Protein AF-A0A6V7JP34-F1 (afdb_monomer)

Mean predicted aligned error: 5.96 Å

Secondary structure (DSSP, 8-state):
------HHHHHHHHHHHHHHHSPPTT------SS-TT-

Solvent-accessible surface area (backbone atoms only — not comparable to full-atom values): 2640 Å² total; per-residue (Å²): 131,83,78,77,73,56,62,65,65,56,48,54,54,52,51,51,56,44,41,72,74,59,60,59,86,100,60,86,88,79,76,49,90,90,41,76,89,109

Structure (mmCIF, N/CA/C/O backbone):
data_AF-A0A6V7JP34-F1
#
_entry.id   AF-A0A6V7JP34-F1
#
loop_
_atom_site.group_PDB
_atom_site.id
_atom_site.type_symbol
_atom_site.label_atom_id
_atom_site.label_alt_id
_atom_site.label_comp_id
_atom_site.label_asym_id
_atom_site.label_entity_id
_atom_site.label_seq_id
_atom_site.pdbx_PDB_ins_code
_atom_site.Cartn_x
_atom_site.Cartn_y
_atom_site.Cartn_z
_atom_site.occupancy
_atom_site.B_iso_or_equiv
_atom_site.auth_seq_id
_atom_site.auth_comp_id
_atom_site.auth_asym_id
_atom_site.auth_atom_id
_atom_site.pdbx_PDB_model_num
ATOM 1 N N . MET A 1 1 ? 30.546 3.612 -5.621 1.00 40.31 1 MET A N 1
ATOM 2 C CA . MET A 1 1 ? 29.263 3.943 -6.281 1.00 40.31 1 MET A CA 1
ATOM 3 C C . MET A 1 1 ? 28.204 4.130 -5.206 1.00 40.31 1 MET A C 1
A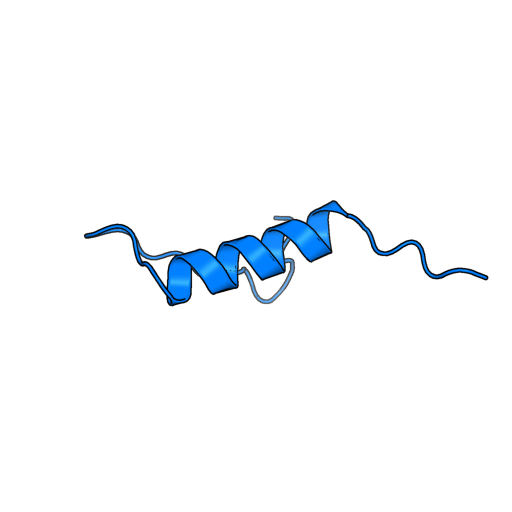TOM 5 O O . MET A 1 1 ? 27.853 3.157 -4.550 1.00 40.31 1 MET A O 1
ATOM 9 N N . ALA A 1 2 ? 27.737 5.357 -4.968 1.00 51.62 2 ALA A N 1
ATOM 10 C CA . ALA A 1 2 ? 26.593 5.577 -4.086 1.00 51.62 2 ALA A CA 1
ATOM 11 C C . ALA A 1 2 ? 25.368 4.917 -4.736 1.00 51.62 2 ALA A C 1
ATOM 13 O O . ALA A 1 2 ? 24.976 5.312 -5.835 1.00 51.62 2 ALA A O 1
ATOM 14 N N . ARG A 1 3 ? 24.805 3.870 -4.116 1.00 58.16 3 ARG A N 1
ATOM 15 C CA . ARG A 1 3 ? 23.519 3.306 -4.551 1.00 58.16 3 ARG A CA 1
ATOM 16 C C . ARG A 1 3 ? 22.514 4.452 -4.496 1.00 58.16 3 ARG A C 1
ATOM 18 O O . ARG A 1 3 ? 22.160 4.878 -3.403 1.00 58.16 3 ARG A O 1
ATOM 25 N N . LYS A 1 4 ? 22.100 4.975 -5.656 1.00 59.66 4 LYS A N 1
ATOM 26 C CA . LYS A 1 4 ? 20.987 5.923 -5.752 1.00 59.66 4 LYS A CA 1
ATOM 27 C C . LYS A 1 4 ? 19.780 5.218 -5.143 1.00 59.66 4 LYS A C 1
ATOM 29 O O . LYS A 1 4 ? 19.189 4.347 -5.775 1.00 59.66 4 LYS A O 1
ATOM 34 N N . THR A 1 5 ? 19.467 5.518 -3.889 1.00 60.44 5 THR A N 1
ATOM 35 C CA . THR A 1 5 ? 18.224 5.088 -3.261 1.00 60.44 5 THR A CA 1
ATOM 36 C C . THR A 1 5 ? 17.123 5.744 -4.070 1.00 60.44 5 THR A C 1
ATOM 38 O O . THR A 1 5 ? 16.952 6.960 -4.003 1.00 60.44 5 THR A O 1
ATOM 41 N N . ASN A 1 6 ? 16.473 4.965 -4.936 1.00 65.00 6 ASN A N 1
ATOM 42 C CA . ASN A 1 6 ? 15.416 5.469 -5.796 1.00 65.00 6 ASN A CA 1
ATOM 43 C C . ASN A 1 6 ? 14.325 6.028 -4.875 1.00 65.00 6 ASN A C 1
ATOM 45 O O . ASN A 1 6 ? 13.696 5.280 -4.120 1.00 65.00 6 ASN A O 1
ATOM 49 N N . SER A 1 7 ? 14.204 7.357 -4.850 1.00 81.94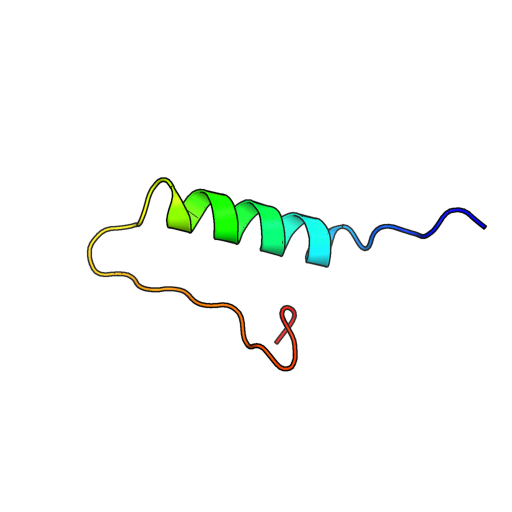 7 SER A N 1
ATOM 50 C CA . SER A 1 7 ? 13.415 8.085 -3.857 1.00 81.94 7 SER A CA 1
ATOM 51 C C . SER A 1 7 ? 11.961 7.624 -3.876 1.00 81.94 7 SER A C 1
ATOM 53 O O . SER A 1 7 ? 11.363 7.482 -2.814 1.00 81.94 7 SER A O 1
ATOM 55 N N . ALA A 1 8 ? 11.440 7.270 -5.055 1.00 86.69 8 ALA A N 1
ATOM 56 C CA . ALA A 1 8 ? 10.108 6.705 -5.242 1.00 86.69 8 ALA A CA 1
ATOM 57 C C . ALA A 1 8 ? 9.890 5.412 -4.437 1.00 86.69 8 ALA A C 1
ATOM 59 O O . ALA A 1 8 ? 8.968 5.336 -3.630 1.00 86.69 8 ALA A O 1
ATOM 60 N N . THR A 1 9 ? 10.777 4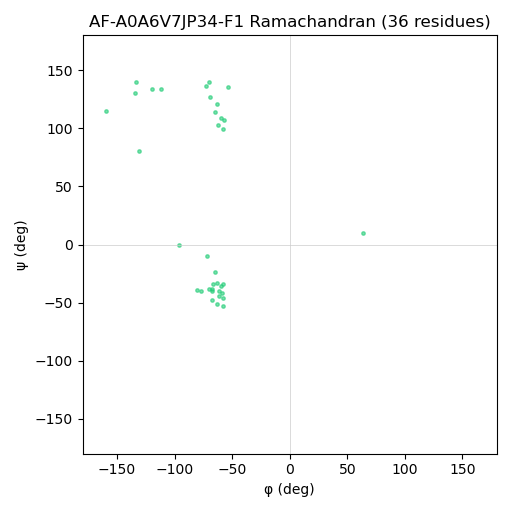.419 -4.568 1.00 88.06 9 THR A N 1
ATOM 61 C CA . THR A 1 9 ? 10.661 3.150 -3.827 1.00 88.06 9 THR A CA 1
ATOM 62 C C . THR A 1 9 ? 10.731 3.367 -2.317 1.00 88.06 9 THR A C 1
ATOM 64 O O . THR A 1 9 ? 10.006 2.728 -1.555 1.00 88.06 9 THR A O 1
ATOM 67 N N . GLN A 1 10 ? 11.606 4.268 -1.864 1.00 89.06 10 GLN A N 1
ATOM 68 C CA . GLN A 1 10 ? 11.725 4.582 -0.442 1.00 89.06 10 GLN A CA 1
ATOM 69 C C . GLN A 1 10 ? 10.474 5.298 0.084 1.00 89.06 10 GLN A C 1
ATOM 71 O O . GLN A 1 10 ? 10.027 4.992 1.191 1.00 89.06 10 GLN A O 1
ATOM 76 N N . ARG A 1 11 ? 9.883 6.201 -0.712 1.00 91.62 11 ARG A N 1
ATOM 77 C CA . ARG A 1 11 ? 8.626 6.870 -0.367 1.00 91.62 11 ARG A CA 1
ATOM 78 C C . ARG A 1 11 ? 7.470 5.891 -0.246 1.00 91.62 11 ARG A C 1
ATOM 80 O O . ARG A 1 11 ? 6.848 5.859 0.809 1.00 91.62 11 ARG A O 1
ATOM 87 N N . LEU A 1 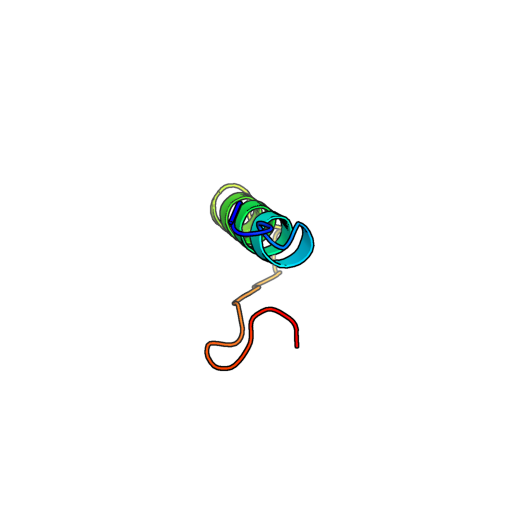12 ? 7.268 5.036 -1.245 1.00 92.50 12 LEU A N 1
ATOM 88 C CA . LEU A 1 12 ? 6.172 4.063 -1.255 1.00 92.50 12 LEU A CA 1
ATOM 89 C C . LEU A 1 12 ? 6.225 3.118 -0.052 1.00 92.50 12 LEU A C 1
ATOM 91 O O . LEU A 1 12 ? 5.212 2.881 0.600 1.00 92.50 12 LEU A O 1
ATOM 95 N N . LYS A 1 13 ? 7.421 2.644 0.320 1.00 90.31 13 LYS A N 1
ATOM 96 C CA . LYS A 1 13 ? 7.601 1.837 1.538 1.00 90.31 13 LYS A CA 1
ATOM 97 C C . LYS A 1 13 ? 7.212 2.599 2.802 1.00 90.31 13 LYS A C 1
ATOM 99 O O . LYS A 1 13 ? 6.565 2.035 3.680 1.00 90.31 13 LYS A O 1
ATOM 104 N N . GLN A 1 14 ? 7.619 3.863 2.918 1.00 92.62 14 GLN A N 1
ATOM 105 C CA . GLN A 1 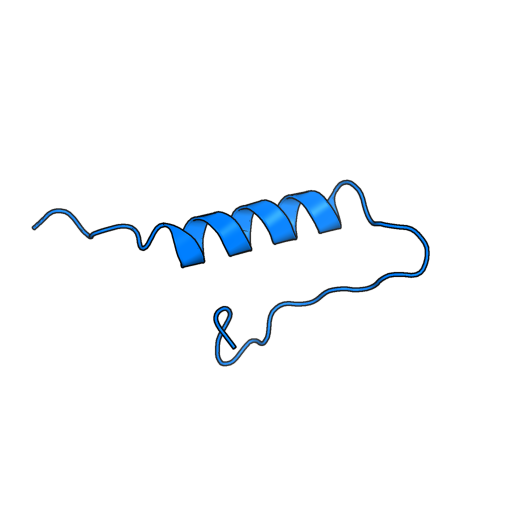14 ? 7.292 4.671 4.089 1.00 92.62 14 GLN A CA 1
ATOM 106 C C . GLN A 1 14 ? 5.792 4.965 4.172 1.00 92.62 14 GLN A C 1
ATOM 108 O O . GLN A 1 14 ? 5.224 4.917 5.262 1.00 92.62 14 GLN A O 1
ATOM 113 N N . ASP A 1 15 ? 5.157 5.248 3.041 1.00 92.44 15 ASP A N 1
ATOM 114 C CA . ASP A 1 15 ? 3.733 5.561 2.988 1.00 92.44 15 ASP A CA 1
ATOM 115 C C . ASP A 1 15 ? 2.888 4.313 3.280 1.00 92.44 15 ASP A C 1
ATOM 117 O O . ASP A 1 15 ? 1.955 4.389 4.076 1.00 92.44 15 ASP A O 1
ATOM 121 N N . TYR A 1 16 ? 3.300 3.134 2.799 1.00 92.94 16 TYR A N 1
ATOM 122 C CA . TYR A 1 16 ? 2.696 1.862 3.206 1.00 92.94 16 TYR A CA 1
ATOM 123 C C . TYR A 1 16 ? 2.774 1.629 4.723 1.00 92.94 16 TYR A C 1
ATOM 125 O O . TYR A 1 16 ? 1.778 1.282 5.355 1.00 92.94 16 TYR A O 1
ATOM 133 N N . MET A 1 17 ? 3.937 1.865 5.343 1.00 93.25 17 MET A N 1
ATOM 134 C CA . MET A 1 17 ? 4.083 1.722 6.799 1.00 93.25 17 MET A CA 1
ATOM 135 C C . MET A 1 17 ? 3.203 2.710 7.575 1.00 93.25 17 MET A C 1
ATOM 137 O O . MET A 1 17 ? 2.709 2.374 8.650 1.00 93.25 17 MET A O 1
ATOM 141 N N . ARG A 1 18 ? 2.986 3.918 7.039 1.00 94.31 18 ARG A N 1
ATOM 142 C CA . ARG A 1 18 ? 2.061 4.899 7.623 1.00 94.31 18 ARG A CA 1
ATOM 143 C C . ARG A 1 18 ? 0.617 4.427 7.526 1.00 94.31 18 ARG A C 1
ATOM 145 O O . ARG A 1 18 ? -0.046 4.425 8.551 1.00 94.31 18 ARG A O 1
ATOM 152 N N . LEU A 1 19 ? 0.179 3.955 6.359 1.00 94.06 19 LEU A N 1
ATOM 153 C CA . LEU A 1 19 ? -1.167 3.399 6.171 1.00 94.06 19 LEU A CA 1
ATOM 154 C C . LEU A 1 19 ? -1.422 2.187 7.073 1.00 94.06 19 LEU A C 1
ATOM 156 O O . LEU A 1 19 ? -2.517 2.026 7.592 1.00 94.06 19 LEU A O 1
ATOM 160 N N . LYS A 1 20 ? -0.408 1.351 7.320 1.00 92.44 20 LYS A N 1
ATOM 161 C CA . LYS A 1 20 ? -0.523 0.251 8.287 1.00 92.44 20 LYS A CA 1
ATOM 162 C C . LYS A 1 20 ? -0.683 0.719 9.730 1.00 92.44 20 LYS A C 1
ATOM 164 O O . LYS A 1 20 ? -1.321 0.033 10.521 1.00 92.44 20 LYS A O 1
ATOM 169 N N . LYS A 1 21 ? -0.047 1.834 10.088 1.00 94.81 21 LYS A N 1
ATOM 170 C CA . LYS A 1 21 ? -0.095 2.388 11.443 1.00 94.81 21 LYS A CA 1
ATOM 171 C C . LYS A 1 21 ? -1.380 3.177 11.691 1.00 94.81 21 LYS A C 1
ATOM 173 O O . LYS A 1 21 ? -1.916 3.112 12.791 1.00 94.81 21 LYS A O 1
ATOM 178 N N . ASP A 1 22 ? -1.818 3.928 10.691 1.00 94.88 22 ASP A N 1
ATOM 179 C CA . ASP A 1 22 ? -2.999 4.783 10.722 1.00 94.88 22 ASP A CA 1
ATOM 180 C C . ASP A 1 22 ? -3.842 4.506 9.468 1.00 94.88 22 ASP A C 1
ATOM 182 O O . ASP A 1 22 ? -3.688 5.178 8.440 1.00 94.88 22 ASP A O 1
ATOM 186 N N . PRO A 1 23 ? -4.641 3.424 9.493 1.00 94.44 23 PRO A N 1
ATOM 187 C CA . PRO A 1 23 ? -5.407 3.004 8.336 1.00 94.44 23 PRO A CA 1
ATOM 188 C C . PRO A 1 23 ? -6.575 3.952 8.098 1.00 94.44 23 PRO A C 1
ATOM 190 O O . PRO A 1 23 ? -7.323 4.303 9.011 1.00 94.44 23 PRO A O 1
ATOM 193 N N . VAL A 1 24 ? -6.781 4.310 6.833 1.00 92.88 24 VAL A N 1
ATOM 194 C CA . VAL A 1 24 ? -7.983 5.042 6.442 1.00 92.88 24 VAL A CA 1
ATOM 195 C C . VAL A 1 24 ? -9.184 4.097 6.579 1.00 92.88 24 VAL A C 1
ATOM 197 O O . VAL A 1 24 ? -9.148 2.995 6.023 1.00 92.88 24 VAL A O 1
ATOM 200 N N . PRO A 1 2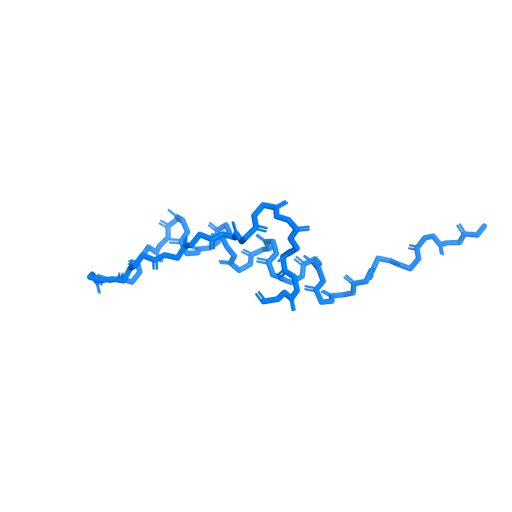5 ? -10.250 4.488 7.303 1.00 96.75 25 PRO A N 1
ATOM 201 C CA . PRO A 1 25 ? -11.414 3.634 7.494 1.00 96.75 25 PRO A CA 1
ATOM 202 C C . PRO A 1 25 ? -11.987 3.134 6.168 1.00 96.75 25 PRO A C 1
ATOM 204 O O . PRO A 1 25 ? -12.144 3.905 5.222 1.00 96.75 25 PRO A O 1
ATOM 207 N N . TYR A 1 26 ? -12.320 1.843 6.125 1.00 95.75 26 TYR A N 1
ATOM 208 C CA . TYR A 1 26 ? -12.896 1.157 4.959 1.00 95.75 26 TYR A CA 1
ATOM 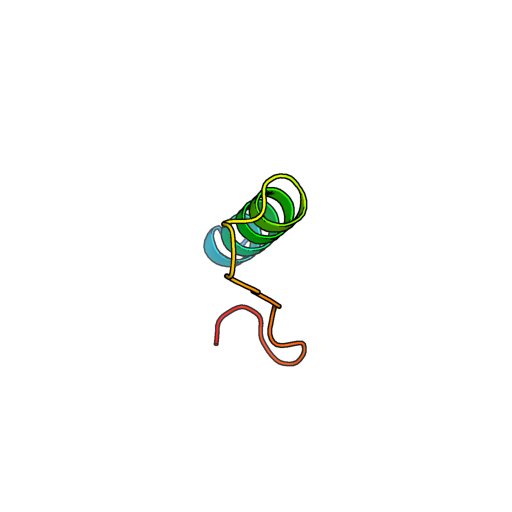209 C C . TYR A 1 26 ? -11.996 1.097 3.711 1.00 95.75 26 TYR A C 1
ATOM 211 O O . TYR A 1 26 ? -12.456 0.661 2.658 1.00 95.75 26 TYR A O 1
ATOM 219 N N . ILE A 1 27 ? -10.719 1.479 3.818 1.00 93.69 27 ILE A N 1
ATOM 220 C CA . ILE A 1 27 ? -9.728 1.345 2.748 1.00 93.69 27 ILE A CA 1
ATOM 221 C C . ILE A 1 27 ? -8.688 0.301 3.149 1.00 93.69 27 ILE A C 1
ATOM 2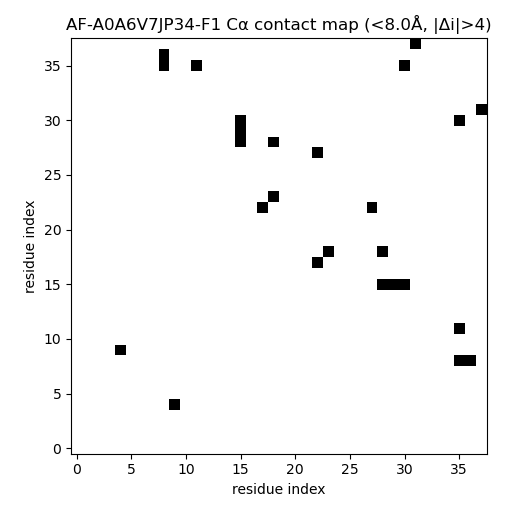23 O O . ILE A 1 27 ? -8.152 0.322 4.256 1.00 93.69 27 ILE A O 1
ATOM 227 N N . ILE A 1 28 ? -8.369 -0.595 2.215 1.00 90.31 28 ILE A N 1
ATOM 228 C CA . ILE A 1 28 ? -7.286 -1.571 2.343 1.00 90.31 28 ILE A CA 1
ATOM 229 C C . ILE A 1 28 ? -6.291 -1.304 1.214 1.00 90.31 28 ILE A C 1
ATOM 231 O O . ILE A 1 28 ? -6.690 -1.114 0.067 1.00 90.31 28 ILE A O 1
ATOM 235 N N . ALA A 1 29 ? -5.001 -1.279 1.542 1.00 89.00 29 ALA A N 1
ATOM 236 C CA . ALA A 1 29 ? -3.927 -1.124 0.571 1.00 89.00 29 ALA A CA 1
ATOM 237 C C . ALA A 1 29 ? -2.814 -2.135 0.859 1.00 89.00 29 ALA A C 1
ATOM 239 O O . ALA A 1 29 ? -2.325 -2.228 1.987 1.00 89.00 29 ALA A O 1
ATOM 240 N N . GLU A 1 30 ? -2.389 -2.861 -0.173 1.00 90.12 30 GLU A N 1
ATOM 241 C CA . GLU A 1 30 ? -1.291 -3.823 -0.111 1.00 90.12 30 GLU A CA 1
ATOM 242 C C . GLU A 1 30 ? -0.354 -3.619 -1.307 1.00 90.12 30 GLU A C 1
ATOM 244 O O . GLU A 1 30 ? -0.827 -3.346 -2.411 1.00 90.12 30 GLU A O 1
ATOM 249 N N . PRO A 1 31 ? 0.974 -3.709 -1.118 1.00 91.00 31 PRO A N 1
ATOM 250 C CA . PRO A 1 31 ? 1.907 -3.605 -2.227 1.00 91.00 31 PRO A CA 1
ATOM 251 C C . PRO A 1 31 ? 1.808 -4.847 -3.114 1.00 91.00 31 PRO A C 1
ATOM 253 O O . PRO A 1 31 ? 1.770 -5.971 -2.611 1.00 91.00 31 PRO A O 1
ATOM 256 N N . ASN A 1 32 ? 1.863 -4.653 -4.431 1.00 89.50 32 ASN A N 1
ATOM 257 C CA . ASN A 1 32 ? 2.016 -5.763 -5.362 1.00 89.50 32 ASN A CA 1
ATOM 258 C C . ASN A 1 32 ? 3.381 -6.450 -5.113 1.00 89.50 32 ASN A C 1
ATOM 260 O O . ASN A 1 32 ? 4.425 -5.794 -5.213 1.00 89.50 32 ASN A O 1
ATOM 264 N N . PRO A 1 33 ? 3.409 -7.758 -4.786 1.00 86.12 33 PRO A N 1
ATOM 265 C CA . PRO A 1 33 ? 4.648 -8.469 -4.480 1.00 86.12 33 PRO A CA 1
ATOM 266 C C . PRO A 1 33 ? 5.596 -8.572 -5.681 1.00 86.12 33 PRO A C 1
ATOM 268 O O . PRO A 1 33 ? 6.801 -8.720 -5.480 1.00 86.12 33 PRO A O 1
ATOM 271 N N . ALA A 1 34 ? 5.078 -8.480 -6.911 1.00 89.56 34 ALA A N 1
ATOM 272 C CA . ALA A 1 34 ? 5.890 -8.506 -8.123 1.00 89.56 34 ALA A CA 1
ATOM 273 C C . ALA A 1 34 ? 6.603 -7.167 -8.366 1.00 89.56 34 ALA A C 1
ATOM 275 O O . ALA A 1 34 ? 7.769 -7.150 -8.760 1.00 89.56 34 ALA A O 1
ATOM 276 N N . ASN A 1 35 ? 5.922 -6.046 -8.115 1.00 85.31 35 ASN A N 1
ATOM 277 C CA . ASN A 1 35 ? 6.464 -4.715 -8.350 1.00 85.31 35 ASN A CA 1
ATOM 278 C C . ASN A 1 35 ? 5.713 -3.656 -7.533 1.00 85.31 35 ASN A C 1
ATOM 280 O O . ASN A 1 35 ? 4.556 -3.361 -7.793 1.00 85.31 35 ASN A O 1
ATOM 284 N N . ILE A 1 36 ? 6.396 -3.021 -6.582 1.00 86.44 36 ILE A N 1
ATOM 285 C CA . ILE A 1 36 ? 5.807 -1.944 -5.767 1.00 86.44 36 ILE A CA 1
ATOM 286 C C . ILE A 1 36 ? 5.591 -0.632 -6.548 1.00 86.44 36 ILE A C 1
ATOM 288 O O . ILE A 1 36 ? 5.009 0.300 -6.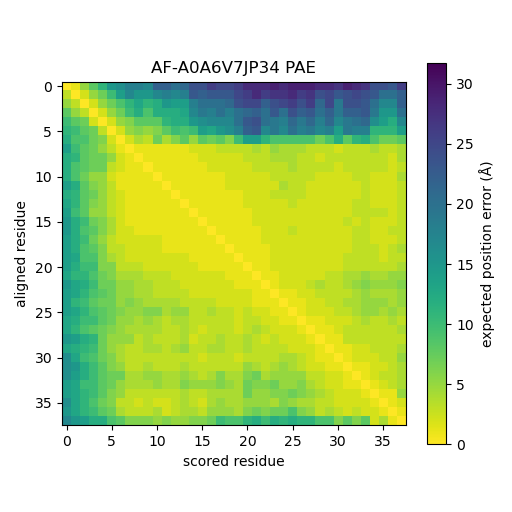007 1.00 86.44 36 ILE A O 1
ATOM 292 N N . LEU A 1 37 ? 6.116 -0.519 -7.773 1.00 83.31 37 LEU A N 1
ATOM 293 C CA . LEU A 1 37 ? 5.974 0.660 -8.638 1.00 83.31 37 LEU A CA 1
ATOM 294 C C . LEU A 1 37 ? 4.835 0.535 -9.663 1.00 83.31 37 LEU A C 1
ATOM 296 O O . LEU A 1 37 ? 4.667 1.459 -10.457 1.00 83.31 37 LEU A O 1
ATOM 300 N N . GLU A 1 38 ? 4.122 -0.593 -9.679 1.00 74.19 38 GLU A N 1
ATOM 301 C CA . GLU A 1 38 ? 2.987 -0.860 -10.575 1.00 74.19 38 GLU A CA 1
ATOM 302 C C . GLU A 1 38 ? 1.630 -0.607 -9.925 1.00 74.19 38 GLU A C 1
ATOM 304 O O . GLU A 1 38 ? 1.498 -0.870 -8.706 1.00 74.19 38 GLU A O 1
#

pLDDT: mean 84.88, std 13.63, range [40.31, 96.75]

Foldseek 3Di:
DPPPPPVVVVVLVVVVVVCVVPPDPPDDDDADPVDNVD

Radius of gyration: 12.2 Å; Cα contacts (8 Å, |Δi|>4): 13; chains: 1; bounding box: 42×17×22 Å

InterPro domains:
  IPR000608 Ubiquitin-conjugating (UBC), catalytic core domain [PS50127] (7-38)
  IPR016135 Ubiquitin-conjugating enzyme/RWD-like [G3DSA:3.10.110.10] (1-38)
  IPR016135 Ubiquitin-conjugating enzyme/RWD-like [SSF54495] (5-37)

Sequence (38 aa):
MARKTNSATQRLKQDYMRLKKDPVPYIIAEPNPANILE

Organism: NCBI:txid1563983